Protein 3S92 (pdb70)

InterPro domains:
  IPR001487 Bromodomain [PF00439] (46-127)
  IPR001487 Bromodomain [PF00439] (315-402)
  IPR001487 Bromodomain [PR00503] (54-67)
  IPR001487 Bromodomain [PR00503] (70-86)
  IPR001487 Bromodomain [PR00503] (86-104)
  IPR001487 Bromodomain [PR00503] (379-398)
  IPR001487 Bromodomain [PS50014] (51-123)
  IPR001487 Bromodomain [PS50014] (326-398)
  IPR001487 Bromodomain [SM00297] (32-142)
  IPR001487 Bromodomain [SM00297] (308-417)
  IPR018359 Bromodomain, conserved site [PS00633] (56-115)
  IPR018359 Bromodomain, conserved site [PS00633] (331-390)
  IPR027353 NET domain [PF17035] (571-635)
  IPR027353 NET domain [PS51525] (562-644)
  IPR036427 Bromodomain-like superfamily [G3DSA:1.20.920.10] (23-155)
  IPR036427 Bromodomain-like superfamily [G3DSA:1.20.920.10] (299-422)
  IPR036427 Bromodomain-like superfamily [SSF47370] (21-149)
  IPR036427 Bromodomain-like superfamily [SSF47370] (298-421)
  IPR038336 NET domain superfamily [G3DSA:1.20.1270.220] (564-644)
  IPR043508 Brdt, bromodomain, repeat I [cd05497] (34-140)

Structure (mmCIF, N/CA/C/O backbone):
data_3S92
#
_entry.id   3S92
#
_cell.length_a   33.360
_cell.length_b   38.020
_cell.length_c   85.790
_cell.angle_alpha   90.00
_cell.angle_beta   90.00
_cell.angle_gamma   90.00
#
_symmetry.space_group_name_H-M   'P 2 2 21'
#
loop_
_entity.id
_entity.type
_entity.pdbx_description
1 polymer 'Bromodomain-containing protein 3'
2 non-polymer (6S)-6-(2-tert-butoxy-2-oxoethyl)-4-(4-chlorophenyl)-2,3,9-trimethyl-6,7-dihydrothieno[3,2-f][1,2,4]triazolo[4,3-a][1,4]diazepin-10-ium
3 non-polymer 1,2-ETHANEDIOL
4 water water
#
loop_
_atom_site.group_PDB
_atom_site.id
_atom_site.type_symbol
_atom_site.label_atom_id
_atom_site.label_alt_id
_atom_site.label_comp_id
_atom_site.label_asym_id
_atom_site.label_entity_id
_atom_site.label_seq_id
_atom_site.pdbx_PDB_ins_code
_atom_site.Cartn_x
_atom_site.Cartn_y
_atom_site.Cartn_z
_atom_site.occupancy
_atom_site.B_iso_or_equiv
_atom_site.auth_seq_id
_atom_site.auth_comp_id
_atom_site.auth_asym_id
_atom_site.auth_atom_id
_atom_site.pdbx_PDB_model_num
ATOM 1 N N . LYS A 1 4 ? 6.495 -0.478 12.114 1.00 47.71 307 LYS A N 1
ATOM 2 C CA . LYS A 1 4 ? 7.448 -0.792 11.013 1.00 43.54 307 LYS A CA 1
ATOM 3 C C . LYS A 1 4 ? 7.756 0.468 10.224 1.00 38.83 307 LYS A C 1
ATOM 4 O O . LYS A 1 4 ? 6.867 1.289 9.990 1.00 39.95 307 LYS A O 1
ATOM 6 N N A LEU A 1 5 ? 9.031 0.638 9.869 0.50 34.31 308 LEU A N 1
ATOM 7 N N B LEU A 1 5 ? 9.005 0.616 9.786 0.50 36.16 308 LEU A N 1
ATOM 8 C CA A LEU A 1 5 ? 9.437 1.685 8.945 0.50 26.89 308 LEU A CA 1
ATOM 9 C CA B LEU A 1 5 ? 9.331 1.617 8.776 0.50 29.71 308 LEU A CA 1
ATOM 10 C C A LEU A 1 5 ? 9.195 1.230 7.512 0.50 20.30 308 LEU A C 1
ATOM 11 C C B LEU A 1 5 ? 9.040 1.064 7.384 0.50 26.56 308 LEU A C 1
ATOM 12 O O A LEU A 1 5 ? 9.359 0.054 7.157 0.50 23.07 308 LEU A O 1
ATOM 13 O 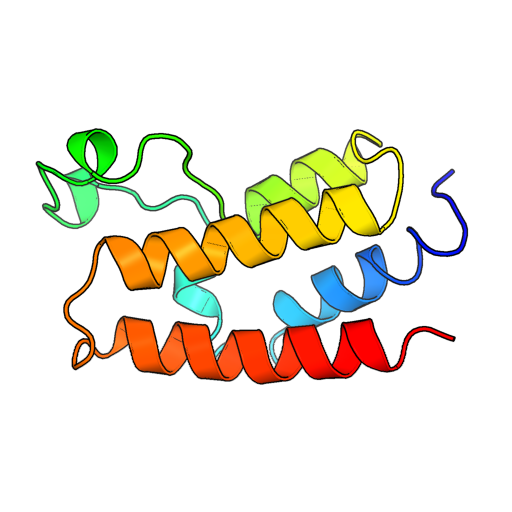O B LEU A 1 5 ? 8.994 -0.149 7.164 0.50 26.98 308 LEU A O 1
ATOM 22 N N A SER A 1 6 ? 8.755 2.178 6.707 0.50 21.55 309 SER A N 1
ATOM 23 N N B SER A 1 6 ? 8.809 1.973 6.453 0.50 27.66 309 SER A N 1
ATOM 24 C CA A SER A 1 6 ? 8.832 2.075 5.266 0.50 18.34 309 SER A CA 1
ATOM 25 C CA B SER A 1 6 ? 8.872 1.667 5.037 0.50 25.12 309 SER A CA 1
ATOM 26 C C A SER A 1 6 ? 10.143 1.470 4.768 0.50 21.53 309 SER A C 1
ATOM 27 C C B SER A 1 6 ? 10.270 1.189 4.637 0.50 23.96 309 SER A C 1
ATOM 28 O O A SER A 1 6 ? 11.206 1.652 5.343 0.50 21.19 309 SER A O 1
ATOM 29 O O B SER A 1 6 ? 11.255 1.421 5.333 0.50 23.36 309 SER A O 1
ATOM 34 N N A GLU A 1 7 ? 10.089 0.811 3.632 0.50 19.73 310 GLU A N 1
ATOM 35 N N B GLU A 1 7 ? 10.374 0.576 3.472 0.50 24.72 310 GLU A N 1
ATOM 36 C CA A GLU A 1 7 ? 11.318 0.330 2.979 0.50 14.25 310 GLU A CA 1
ATOM 37 C CA B GLU A 1 7 ? 11.677 0.177 2.941 0.50 19.32 310 GLU A CA 1
ATOM 38 C C A GLU A 1 7 ? 12.406 1.437 2.703 0.50 18.94 310 GLU A C 1
ATOM 39 C C B GLU A 1 7 ? 12.641 1.380 2.710 0.50 20.41 310 GLU A C 1
ATOM 40 O O A GLU A 1 7 ? 13.578 1.306 3.105 0.50 21.44 310 GLU A O 1
ATOM 41 O O B GLU A 1 7 ? 13.826 1.359 3.100 0.50 20.79 310 GLU A O 1
ATOM 44 N N A HIS A 1 8 ? 12.050 2.522 2.015 0.50 22.35 311 HIS A N 1
ATOM 45 N N B HIS A 1 8 ? 12.136 2.430 2.075 0.50 23.57 311 HIS A N 1
ATOM 46 C CA A HIS A 1 8 ? 13.025 3.616 1.840 0.50 16.37 311 HIS A CA 1
ATOM 47 C CA B HIS A 1 8 ? 12.907 3.665 1.915 0.50 17.46 311 HIS A CA 1
ATOM 48 C C A HIS A 1 8 ? 13.403 4.220 3.222 0.50 13.61 311 HIS A C 1
ATOM 49 C C B HIS A 1 8 ? 13.397 4.197 3.244 0.50 14.00 311 HIS A C 1
ATOM 50 O O A HIS A 1 8 ? 14.539 4.667 3.420 0.50 11.71 311 HIS A O 1
ATOM 51 O O B HIS A 1 8 ? 14.552 4.610 3.418 0.50 11.82 311 HIS A O 1
ATOM 64 N N . LEU A 1 9 ? 12.489 4.222 4.192 1.00 13.66 312 LEU A N 1
ATOM 65 C CA . LEU A 1 9 ? 12.823 4.749 5.514 1.00 11.82 312 LEU A CA 1
ATOM 66 C C . LEU A 1 9 ? 13.800 3.843 6.269 1.00 9.65 312 LEU A C 1
A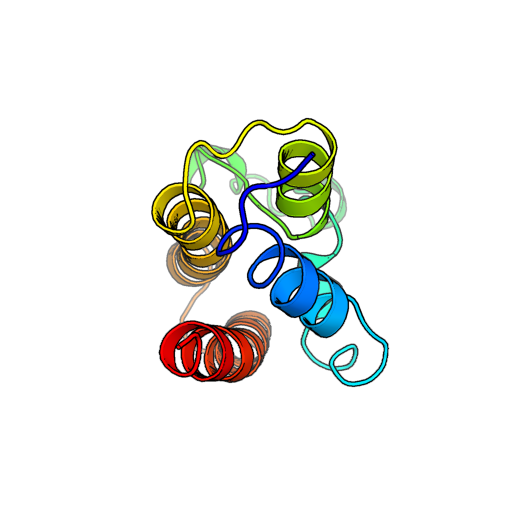TOM 67 O O . LEU A 1 9 ? 14.623 4.316 7.057 1.00 10.95 312 LEU A O 1
ATOM 72 N N . ARG A 1 10 ? 13.689 2.525 6.062 1.00 11.96 313 ARG A N 1
ATOM 73 C CA . ARG A 1 10 ? 14.714 1.634 6.607 1.00 12.63 313 ARG A CA 1
ATOM 74 C C . ARG A 1 10 ? 16.105 1.992 6.073 1.00 10.64 313 ARG A C 1
ATOM 75 O O . ARG A 1 10 ? 17.073 1.996 6.800 1.00 9.79 313 ARG A O 1
ATOM 83 N N A TYR A 1 11 ? 16.216 2.297 4.781 0.50 10.79 314 TYR A N 1
ATOM 84 N N B TYR A 1 11 ? 16.159 2.314 4.798 0.50 10.62 314 TYR A N 1
ATOM 85 C CA A TYR A 1 11 ? 17.506 2.705 4.199 0.50 10.58 314 TYR A CA 1
ATOM 86 C CA B TYR A 1 11 ? 17.390 2.693 4.175 0.50 9.65 314 TYR A CA 1
ATOM 87 C C A TYR A 1 11 ? 17.966 4.014 4.822 0.50 9.29 314 TYR A C 1
ATOM 88 C C B TYR A 1 11 ? 17.934 3.993 4.780 0.50 9.54 314 TYR A C 1
ATOM 89 O O A TYR A 1 11 ? 19.109 4.146 5.213 0.50 9.60 314 TYR A O 1
ATOM 90 O O B TYR A 1 11 ? 19.099 4.090 5.114 0.50 10.18 314 TYR A O 1
ATOM 107 N N . CYS A 1 12 ? 17.043 4.963 4.951 1.00 9.26 315 CYS A N 1
ATOM 108 C CA . CYS A 1 12 ? 17.334 6.215 5.651 1.00 9.88 315 CYS A CA 1
ATOM 109 C C . CYS A 1 12 ? 17.862 5.978 7.088 1.00 9.08 315 CYS A C 1
ATOM 110 O O . CYS A 1 12 ? 18.856 6.590 7.500 1.00 8.93 315 CYS A O 1
ATOM 113 N N . ASP A 1 13 ? 17.241 5.041 7.811 1.00 8.94 316 ASP A N 1
ATOM 114 C CA . ASP A 1 13 ? 17.665 4.749 9.189 1.00 10.53 316 ASP A CA 1
ATOM 115 C C . ASP A 1 13 ? 19.074 4.171 9.167 1.00 9.81 316 ASP A C 1
ATOM 116 O O . ASP A 1 13 ? 19.883 4.475 10.019 1.00 10.69 316 ASP A O 1
ATOM 121 N N . SER A 1 14 ? 19.374 3.376 8.140 1.00 9.48 317 SER A N 1
ATOM 122 C CA . SER A 1 14 ? 20.714 2.874 7.966 1.00 10.40 317 SER A CA 1
ATOM 123 C C . SER A 1 14 ? 21.718 3.992 7.711 1.00 9.07 317 SER A C 1
ATOM 124 O O . SER A 1 14 ? 22.839 3.940 8.232 1.00 11.34 317 SER A O 1
ATOM 127 N N . ILE A 1 15 ? 21.373 4.976 6.872 1.00 10.47 318 ILE A N 1
ATOM 128 C CA . ILE A 1 15 ? 22.249 6.130 6.639 1.00 10.28 318 ILE A CA 1
ATOM 129 C C . ILE A 1 15 ? 22.499 6.857 7.985 1.00 8.25 318 ILE A C 1
ATOM 130 O O . ILE A 1 15 ? 23.635 7.241 8.299 1.00 10.22 318 ILE A O 1
ATOM 135 N N . LEU A 1 16 ? 21.432 7.021 8.773 1.00 9.17 319 LEU A N 1
ATOM 136 C CA . LEU A 1 16 ? 21.521 7.692 10.062 1.00 9.70 319 LEU A CA 1
ATOM 137 C C . LEU A 1 16 ? 22.482 6.951 10.990 1.00 8.94 319 LEU A C 1
ATOM 138 O O . LEU A 1 16 ? 23.324 7.578 11.642 1.00 10.82 319 LEU A O 1
ATOM 143 N N . ARG A 1 17 ? 22.355 5.617 11.036 1.00 8.79 320 ARG A N 1
ATOM 144 C CA . ARG A 1 17 ? 23.223 4.782 11.876 1.00 10.76 320 ARG A CA 1
ATOM 145 C C . ARG A 1 17 ? 24.684 4.986 11.453 1.00 11.68 320 ARG A C 1
ATOM 146 O O . ARG A 1 17 ? 25.553 5.189 12.289 1.00 12.84 320 ARG A O 1
ATOM 154 N N . GLU A 1 18 ? 24.935 5.064 10.146 1.00 11.46 321 GLU A N 1
ATOM 155 C CA . GLU A 1 18 ? 26.292 5.300 9.689 1.00 12.03 321 GLU A CA 1
ATOM 156 C C . GLU A 1 18 ? 26.801 6.672 10.121 1.00 11.43 321 GLU A C 1
ATOM 157 O O . GLU A 1 18 ? 27.930 6.810 10.575 1.00 11.66 321 GLU A O 1
ATOM 163 N N . MET A 1 19 ? 25.964 7.685 10.010 1.00 10.61 322 MET A N 1
ATOM 164 C CA . MET A 1 19 ? 26.362 9.037 10.380 1.00 10.40 322 MET A CA 1
ATOM 165 C C . MET A 1 19 ? 26.685 9.188 11.855 1.00 11.12 322 MET A C 1
ATOM 166 O O . MET A 1 19 ? 27.510 10.032 12.201 1.00 12.32 322 MET A O 1
ATOM 171 N N . LEU A 1 20 ? 26.066 8.341 12.698 1.00 11.07 323 LEU A N 1
ATOM 172 C CA . LEU A 1 20 ? 26.299 8.306 14.131 1.00 10.75 323 LEU A CA 1
ATOM 173 C C . LEU A 1 20 ? 27.453 7.389 14.547 1.00 13.51 323 LEU A C 1
ATOM 174 O O . LEU A 1 20 ? 27.801 7.340 15.720 1.00 15.70 323 LEU A O 1
ATOM 179 N N . SER A 1 21 ? 28.031 6.661 13.592 1.00 13.59 324 SER A N 1
ATOM 180 C CA . SER A 1 21 ? 28.927 5.545 13.904 1.00 13.14 324 SER A CA 1
ATOM 181 C C . SER A 1 21 ? 30.357 6.037 14.054 1.00 13.07 324 SER A C 1
ATOM 182 O O . SER A 1 21 ? 30.710 7.135 13.615 1.00 14.51 324 SER A O 1
ATOM 185 N N . LYS A 1 22 ? 31.195 5.229 14.674 1.00 16.06 325 LYS A N 1
ATOM 186 C CA . LYS A 1 22 ? 32.559 5.642 14.966 1.00 17.14 325 LYS A CA 1
ATOM 187 C C . LYS A 1 22 ? 33.354 6.037 13.730 1.00 14.56 325 LYS A C 1
ATOM 188 O O . LYS A 1 22 ? 34.234 6.896 13.802 1.00 17.77 325 LYS A O 1
ATOM 192 N N . LYS A 1 23 ? 33.048 5.404 12.602 1.00 17.43 326 LYS A N 1
ATOM 193 C CA . LYS A 1 23 ? 33.726 5.676 11.331 1.00 16.97 326 LYS A CA 1
ATOM 194 C C . LYS A 1 23 ? 33.805 7.175 11.015 1.00 16.65 326 LYS A C 1
ATOM 195 O O . LYS A 1 23 ? 34.821 7.658 10.473 1.00 18.08 326 LYS A O 1
ATOM 201 N N . HIS A 1 24 ? 32.734 7.902 11.322 1.00 13.41 327 HIS A N 1
ATOM 202 C CA . HIS A 1 24 ? 32.652 9.305 10.957 1.00 10.94 327 HIS A CA 1
ATOM 203 C C . HIS A 1 24 ? 32.812 10.287 12.117 1.00 10.69 327 HIS A C 1
ATOM 204 O O . HIS A 1 24 ? 32.639 11.478 11.942 1.00 10.44 327 HIS A O 1
ATOM 211 N N . ALA A 1 25 ? 33.255 9.783 13.272 1.00 11.36 328 ALA A N 1
ATOM 212 C CA . ALA A 1 25 ? 33.179 10.540 14.505 1.00 11.21 328 ALA A CA 1
ATOM 213 C C . ALA A 1 25 ? 34.084 11.783 14.464 1.00 13.20 328 ALA A C 1
ATOM 214 O O . ALA A 1 25 ? 33.755 12.797 15.083 1.00 13.33 328 ALA A O 1
ATOM 216 N N . ALA A 1 26 ? 35.191 11.749 13.705 1.00 13.12 329 ALA A N 1
ATOM 217 C CA . ALA A 1 26 ? 36.140 12.879 13.695 1.00 12.92 329 ALA A CA 1
ATOM 218 C C . ALA A 1 26 ? 35.520 14.158 13.180 1.00 10.98 329 ALA A C 1
ATOM 219 O O . ALA A 1 26 ? 35.934 15.250 13.589 1.00 14.82 329 ALA A O 1
ATOM 221 N N . TYR A 1 27 ? 34.496 14.059 12.321 1.00 12.16 330 TYR A N 1
ATOM 222 C CA . TYR A 1 27 ? 33.809 15.247 11.795 1.00 12.16 330 TYR A CA 1
ATOM 223 C C . TYR A 1 27 ? 32.336 15.310 12.186 1.00 10.43 330 TYR A C 1
ATOM 224 O O . TYR A 1 27 ? 31.776 16.374 12.181 1.00 13.41 330 TYR A O 1
ATOM 233 N N . ALA A 1 28 ? 31.742 14.185 12.566 1.00 10.23 331 ALA A N 1
ATOM 234 C CA . ALA A 1 28 ? 30.328 14.147 12.867 1.00 11.41 331 ALA A CA 1
ATOM 235 C C . ALA A 1 28 ? 29.983 14.614 14.288 1.00 9.26 331 ALA A C 1
ATOM 236 O O . ALA A 1 28 ? 28.835 14.994 14.540 1.00 10.04 331 ALA A O 1
ATOM 238 N N . TRP A 1 29 ? 30.934 14.557 15.214 1.00 9.93 332 TRP A N 1
ATOM 239 C CA . TRP A 1 29 ? 30.585 14.704 16.621 1.00 10.84 332 TRP A CA 1
ATOM 240 C C . TRP A 1 29 ? 29.847 16.002 17.007 1.00 10.23 332 TRP A C 1
ATOM 241 O O . TRP A 1 29 ? 28.994 15.972 17.900 1.00 11.66 332 TRP A O 1
ATOM 252 N N . PRO A 1 30 ? 30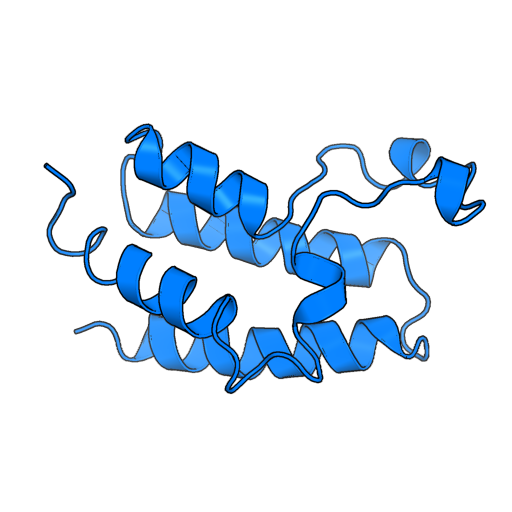.130 17.128 16.328 1.00 9.97 333 PRO A N 1
ATOM 253 C CA . PRO A 1 30 ? 29.384 18.326 16.706 1.00 10.68 333 PRO A CA 1
ATOM 254 C C . PRO A 1 30 ? 27.885 18.235 16.453 1.00 9.64 333 PRO A C 1
ATOM 255 O O . PRO A 1 30 ? 27.132 19.032 16.971 1.00 11.30 333 PRO A O 1
ATOM 259 N N . PHE A 1 31 ? 27.498 17.289 15.607 1.00 8.48 334 PHE A N 1
ATOM 260 C CA . PHE A 1 31 ? 26.119 17.085 15.179 1.00 8.73 334 PHE A CA 1
ATOM 261 C C . PHE A 1 31 ? 25.386 15.990 15.939 1.00 7.89 334 PHE A C 1
ATOM 262 O O . PHE A 1 31 ? 24.243 15.700 15.659 1.00 9.07 334 PHE A O 1
ATOM 270 N N . TYR A 1 32 ? 26.038 15.445 16.964 1.00 9.39 335 TYR A N 1
ATOM 271 C CA . TYR A 1 32 ? 25.449 14.361 17.748 1.00 10.14 335 TYR A CA 1
ATOM 272 C C . TYR A 1 32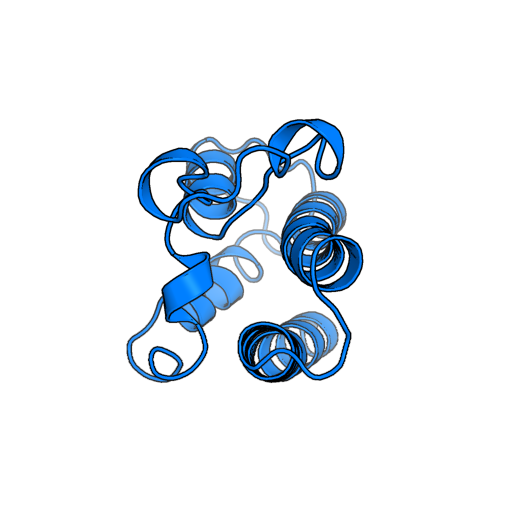 ? 24.298 14.780 18.690 1.00 9.72 335 TYR A C 1
ATOM 273 O O . TYR A 1 32 ? 23.484 13.961 19.069 1.00 12.55 335 TYR A O 1
ATOM 282 N N . LYS A 1 33 ? 24.296 16.044 19.101 1.00 11.37 336 LYS A N 1
ATOM 283 C CA . LYS A 1 33 ? 23.276 16.563 20.021 1.00 11.25 336 LYS A CA 1
ATOM 284 C C . LYS A 1 33 ? 22.929 17.983 19.625 1.00 9.54 336 LYS A C 1
ATOM 285 O O . LYS A 1 33 ? 23.675 18.608 18.863 1.00 9.04 336 LYS A O 1
ATOM 296 N N . PRO A 1 34 ? 21.804 18.502 20.139 1.00 8.49 337 PRO A N 1
ATOM 297 C CA . PRO A 1 34 ? 21.463 19.892 19.824 1.00 9.16 337 PRO A CA 1
ATOM 298 C C . PRO A 1 34 ? 22.594 20.844 20.221 1.00 7.62 337 PRO A C 1
ATOM 299 O O . PRO A 1 34 ? 23.248 20.623 21.249 1.00 10.81 337 PRO A O 1
ATOM 303 N N . VAL A 1 35 ? 22.773 21.905 19.447 1.00 9.65 338 VAL A N 1
ATOM 304 C CA . VAL A 1 35 ? 23.690 22.956 19.826 1.00 9.24 338 VAL A CA 1
ATOM 305 C C . VAL A 1 35 ? 23.247 23.516 21.174 1.00 10.50 338 VAL A C 1
ATOM 306 O O . VAL A 1 35 ? 22.110 23.960 21.311 1.00 11.32 338 VAL A O 1
ATOM 310 N N . ASP A 1 36 ? 24.156 23.527 22.141 1.00 10.76 339 ASP A N 1
ATOM 311 C CA . ASP A 1 36 ? 23.922 24.064 23.463 1.00 10.46 339 ASP A CA 1
ATOM 312 C C . ASP A 1 36 ? 24.481 25.492 23.439 1.00 10.77 339 ASP A C 1
ATOM 313 O O . ASP A 1 36 ? 25.676 25.738 23.661 1.00 10.91 339 ASP A O 1
ATOM 318 N N . ALA A 1 37 ? 23.619 26.426 23.078 1.00 10.28 340 ALA A N 1
ATOM 319 C CA . ALA A 1 37 ? 24.040 27.783 22.788 1.00 12.08 340 ALA A CA 1
ATOM 320 C C . ALA A 1 37 ? 24.706 28.420 23.994 1.00 11.31 340 ALA A C 1
ATOM 321 O O . ALA A 1 37 ? 25.732 29.051 23.886 1.00 12.81 340 ALA A O 1
ATOM 323 N N . GLU A 1 38 ? 24.129 28.224 25.171 1.00 10.78 341 GLU A N 1
ATOM 324 C CA . GLU A 1 38 ? 24.732 28.823 26.346 1.00 11.24 341 GLU A CA 1
ATOM 325 C C . GLU A 1 38 ? 26.050 28.186 26.721 1.00 9.97 341 GLU A C 1
ATOM 326 O O . GLU A 1 38 ? 27.004 28.898 27.028 1.00 12.88 341 GLU A O 1
ATOM 332 N N . ALA A 1 39 ? 26.162 26.862 26.608 1.00 10.19 342 ALA A N 1
ATOM 333 C CA . ALA A 1 39 ? 27.443 26.214 26.954 1.00 11.47 342 ALA A CA 1
ATOM 334 C C . ALA A 1 39 ? 28.550 26.675 26.023 1.00 11.44 342 ALA A C 1
ATOM 335 O O . ALA A 1 39 ? 29.720 26.717 26.417 1.00 13.61 342 ALA A O 1
ATOM 337 N N . LEU A 1 40 ? 28.218 26.967 24.755 1.00 11.78 343 LEU A N 1
ATOM 338 C CA . LEU A 1 40 ? 29.238 27.396 23.780 1.00 11.16 343 LEU A CA 1
ATOM 339 C C . LEU A 1 40 ? 29.376 28.910 23.680 1.00 10.63 343 LEU A C 1
ATOM 340 O O . LEU A 1 40 ? 30.167 29.407 22.869 1.00 12.08 343 LEU A O 1
ATOM 345 N N . GLU A 1 41 ? 28.594 29.625 24.489 1.00 11.63 344 GLU A N 1
ATOM 346 C CA . GLU A 1 41 ? 28.619 31.083 24.541 1.00 10.73 344 GLU A CA 1
ATOM 347 C C . GLU A 1 41 ? 28.176 31.741 23.224 1.00 12.90 344 GLU A C 1
ATOM 348 O O . GLU A 1 41 ? 28.639 32.809 22.838 1.00 17.50 344 GLU A O 1
ATOM 354 N N . LEU A 1 42 ? 27.221 31.086 22.560 1.00 12.72 345 LEU A N 1
ATOM 355 C CA . LEU A 1 42 ? 26.645 31.551 21.295 1.00 11.61 345 LEU A CA 1
ATOM 356 C C . LEU A 1 42 ? 25.334 32.182 21.667 1.00 14.55 345 LEU A C 1
ATOM 357 O O . LEU A 1 42 ? 24.261 31.598 21.531 1.00 14.70 345 LEU A O 1
ATOM 362 N N . HIS A 1 43 ? 25.396 33.390 22.185 1.00 17.26 346 HIS A N 1
ATOM 363 C CA . HIS A 1 43 ? 24.198 33.978 22.795 1.00 17.50 346 HIS A CA 1
ATOM 364 C C . HIS A 1 43 ? 23.177 34.469 21.783 1.00 16.83 346 HIS A C 1
ATOM 365 O O . HIS A 1 43 ? 22.053 34.780 22.178 1.00 21.12 346 HIS A O 1
ATOM 372 N N . ASP A 1 44 ? 23.561 34.518 20.493 1.00 16.55 347 ASP A N 1
ATOM 373 C CA . ASP A 1 44 ? 22.652 34.829 19.401 1.00 15.46 347 ASP A CA 1
ATOM 374 C C . ASP A 1 44 ? 22.173 33.616 18.588 1.00 14.18 347 ASP A C 1
ATOM 375 O O . ASP A 1 44 ? 21.443 33.777 17.588 1.00 14.77 347 ASP A O 1
ATOM 380 N N . TYR A 1 45 ? 22.539 32.399 19.005 1.00 11.56 348 TYR A N 1
ATOM 381 C CA . TYR A 1 45 ? 22.287 31.225 18.164 1.00 10.25 348 TYR A CA 1
ATOM 382 C C . TYR A 1 45 ? 20.799 31.055 17.854 1.00 10.89 348 TYR A C 1
ATOM 383 O O . TYR A 1 45 ? 20.416 30.812 16.716 1.00 10.59 348 TYR A O 1
ATOM 392 N N . HIS A 1 46 ? 19.946 31.187 18.865 1.00 11.05 349 HIS A N 1
ATOM 393 C CA . HIS A 1 46 ? 18.509 30.924 18.689 1.00 10.54 349 HIS A CA 1
ATOM 394 C C . HIS A 1 46 ? 17.791 32.073 17.970 1.00 13.26 349 HIS A C 1
ATOM 395 O O . HIS A 1 46 ? 16.673 31.904 17.471 1.00 15.57 349 HIS A O 1
ATOM 402 N N . ASP A 1 47 ? 18.432 33.241 17.932 1.00 11.82 350 ASP A N 1
ATOM 403 C CA . ASP A 1 47 ? 17.939 34.383 17.120 1.00 12.15 350 ASP A CA 1
ATOM 404 C C . ASP A 1 47 ? 18.165 34.127 15.624 1.00 12.90 350 ASP A C 1
ATOM 405 O O . ASP A 1 47 ? 17.317 34.434 14.788 1.00 19.46 350 ASP A O 1
ATOM 410 N N . ILE A 1 48 ? 19.324 33.549 15.304 1.00 10.44 351 ILE A N 1
ATOM 411 C CA . ILE A 1 48 ? 19.711 33.300 13.893 1.00 10.24 351 ILE A CA 1
ATOM 412 C C . ILE A 1 48 ? 19.130 31.963 13.374 1.00 12.89 351 ILE A C 1
ATOM 413 O O . ILE A 1 48 ? 18.637 31.876 12.223 1.00 13.66 351 ILE A O 1
ATOM 422 N N . ILE A 1 49 ? 19.176 30.943 14.229 1.00 9.49 352 ILE A N 1
ATOM 423 C CA . ILE A 1 49 ? 18.720 29.586 13.894 1.00 9.50 352 ILE A CA 1
ATOM 424 C C . ILE A 1 49 ? 17.395 29.355 14.628 1.00 8.80 352 ILE A C 1
ATOM 425 O O . ILE A 1 49 ? 17.380 29.019 15.809 1.00 10.23 352 ILE A O 1
ATOM 430 N N . LYS A 1 50 ? 16.304 29.478 13.886 1.00 9.47 353 LYS A N 1
ATOM 431 C CA . LYS A 1 50 ? 14.946 29.378 14.405 1.00 11.96 353 LYS A CA 1
ATOM 432 C C . LYS A 1 50 ? 14.440 27.943 14.513 1.00 9.23 353 LYS A C 1
ATOM 433 O O . LYS A 1 50 ? 13.507 27.674 15.267 1.00 10.05 353 LYS A O 1
ATOM 439 N N . HIS A 1 51 ? 15.066 27.031 13.785 1.00 10.03 354 HIS A N 1
ATOM 440 C CA . HIS A 1 51 ? 14.651 25.616 13.755 1.00 9.02 354 HIS A CA 1
ATOM 441 C C . HIS A 1 51 ? 15.849 24.714 13.958 1.00 9.10 354 HIS A C 1
ATOM 442 O O . HIS A 1 51 ? 16.396 24.193 12.985 1.00 9.36 354 HIS A O 1
ATOM 449 N N . PRO A 1 52 ? 16.230 24.501 15.216 1.00 9.20 355 PRO A N 1
ATOM 450 C CA . PRO A 1 52 ? 17.415 23.692 15.453 1.00 9.32 355 PRO A CA 1
ATOM 451 C C . PRO A 1 52 ? 17.227 22.250 14.959 1.00 8.64 355 PRO A C 1
ATOM 452 O O . PRO A 1 52 ? 16.094 21.732 15.002 1.00 10.46 355 PRO A O 1
ATOM 456 N N . MET A 1 53 ? 18.322 21.621 14.540 1.00 7.59 356 MET A N 1
ATOM 457 C CA . MET A 1 53 ? 18.280 20.240 14.127 1.00 8.11 356 MET A CA 1
ATOM 458 C C . MET A 1 53 ? 19.638 19.614 14.301 1.00 9.94 356 MET A C 1
ATOM 459 O O . MET A 1 53 ? 20.634 20.294 14.181 1.00 9.70 356 MET A O 1
ATOM 464 N N . ASP A 1 54 ? 19.649 18.313 14.614 1.00 7.80 357 ASP A N 1
ATOM 465 C CA . ASP A 1 54 ? 20.888 17.568 14.866 1.00 7.87 357 ASP A CA 1
ATOM 466 C C . ASP A 1 54 ? 20.576 16.084 14.703 1.00 7.06 357 ASP A C 1
ATOM 467 O O . ASP A 1 54 ? 19.371 15.690 14.629 1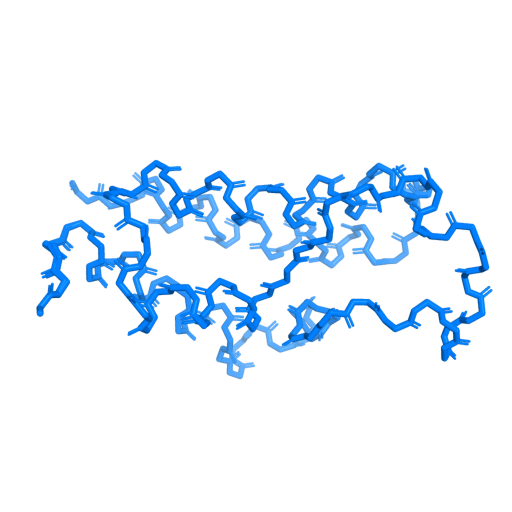.00 8.50 357 ASP A O 1
ATOM 472 N N . LEU A 1 55 ? 21.611 15.255 14.703 1.00 7.85 358 LEU A N 1
ATOM 473 C CA . LEU A 1 55 ? 21.383 13.812 14.435 1.00 8.10 358 LEU A CA 1
ATOM 474 C C . LEU A 1 55 ? 20.542 13.116 15.497 1.00 8.64 358 LEU A C 1
ATOM 475 O O . LEU A 1 55 ? 19.824 12.199 15.174 1.00 8.76 358 LEU A O 1
ATOM 480 N N . SER A 1 56 ? 20.663 13.519 16.766 1.00 8.69 359 SER A N 1
ATOM 481 C CA . SER A 1 56 ? 19.831 12.894 17.810 1.00 9.34 359 SER A CA 1
ATOM 482 C C . SER A 1 56 ? 18.351 13.154 17.619 1.00 10.20 359 SER A C 1
ATOM 483 O O . SER A 1 56 ? 17.512 12.323 18.013 1.00 11.29 359 SER A O 1
ATOM 486 N N . THR A 1 57 ? 18.027 14.337 17.081 1.00 8.54 360 THR A N 1
ATOM 487 C CA . THR A 1 57 ? 16.653 14.701 16.817 1.00 8.17 360 THR A CA 1
ATOM 488 C C . THR A 1 57 ? 16.131 13.890 15.613 1.00 7.95 360 THR A C 1
ATOM 489 O O . THR A 1 57 ? 15.014 13.404 15.626 1.00 8.60 360 THR A O 1
ATOM 493 N N . VAL A 1 58 ? 16.956 13.759 14.580 1.00 8.84 361 VAL A N 1
ATOM 494 C CA . VAL A 1 58 ? 16.596 12.878 13.464 1.00 7.29 361 VAL A CA 1
ATOM 495 C C . VAL A 1 58 ? 16.351 11.458 13.954 1.00 7.95 361 VAL A C 1
ATOM 496 O O . VAL A 1 58 ? 15.373 10.827 13.560 1.00 9.02 361 VAL A O 1
ATOM 500 N N . LYS A 1 59 ? 17.212 10.980 14.856 1.00 8.42 362 LYS A N 1
ATOM 501 C CA . LYS A 1 59 ? 16.981 9.664 15.466 1.00 10.56 362 LYS A CA 1
ATOM 502 C C . LYS A 1 59 ? 15.655 9.599 16.235 1.00 9.00 362 LYS A C 1
ATOM 503 O O . LYS A 1 59 ? 14.903 8.622 16.092 1.00 10.35 362 LYS A O 1
ATOM 509 N N . ARG A 1 60 ? 15.413 10.565 17.114 1.00 10.04 363 ARG A N 1
ATOM 510 C CA . ARG A 1 60 ? 14.155 10.579 17.878 1.00 8.74 363 ARG A CA 1
ATOM 511 C C . ARG A 1 60 ? 12.961 10.484 16.937 1.00 10.42 363 ARG A C 1
ATOM 512 O O . ARG A 1 60 ? 12.023 9.720 17.164 1.00 11.96 363 ARG A O 1
ATOM 520 N N . LYS A 1 61 ? 12.984 11.302 15.887 1.00 8.46 364 LYS A N 1
ATOM 521 C CA . LYS A 1 61 ? 11.878 11.344 14.937 1.00 10.23 364 LYS A CA 1
ATOM 522 C C . LYS A 1 61 ? 11.729 10.031 14.170 1.00 10.19 364 LYS A C 1
ATOM 523 O O . LYS A 1 61 ? 10.621 9.590 13.955 1.00 11.64 364 LYS A O 1
ATOM 529 N N . MET A 1 62 ? 12.855 9.434 13.754 1.00 10.24 365 MET A N 1
ATOM 530 C CA . MET A 1 62 ? 12.818 8.170 13.045 1.00 11.06 365 MET A CA 1
ATOM 531 C C . MET A 1 62 ? 12.269 7.080 13.944 1.00 12.51 365 MET A C 1
ATOM 532 O O . MET A 1 62 ? 11.397 6.323 13.539 1.00 15.22 365 MET A O 1
ATOM 537 N N . ASP A 1 63 ? 12.777 7.037 15.167 1.00 13.25 366 ASP A N 1
ATOM 538 C CA . ASP A 1 63 ? 12.350 6.031 16.130 1.00 13.57 366 ASP A CA 1
ATOM 539 C C . ASP A 1 63 ? 10.876 6.195 16.447 1.00 13.77 366 ASP A C 1
ATOM 540 O O . ASP A 1 63 ? 10.169 5.214 16.700 1.00 17.48 366 ASP A O 1
ATOM 545 N N . GLY A 1 64 ? 10.414 7.435 16.412 1.00 12.74 367 GLY A N 1
ATOM 546 C CA . GLY A 1 64 ? 9.018 7.743 16.657 1.00 14.76 367 GLY A CA 1
ATOM 547 C C . GLY A 1 64 ? 8.109 7.637 15.454 1.00 15.26 367 GLY A C 1
ATOM 548 O O . GLY A 1 64 ? 6.913 7.935 15.543 1.00 16.04 367 GLY A O 1
ATOM 549 N N . ARG A 1 65 ? 8.678 7.188 14.332 1.00 14.49 368 ARG A N 1
ATOM 550 C CA . ARG A 1 65 ? 7.969 7.009 13.079 1.00 15.94 368 ARG A CA 1
ATOM 551 C C . ARG A 1 65 ? 7.316 8.305 12.601 1.00 15.02 368 ARG A C 1
ATOM 552 O O . ARG A 1 65 ? 6.202 8.298 12.063 1.00 20.75 368 ARG A O 1
ATOM 560 N N . GLU A 1 66 ? 8.018 9.419 12.790 1.00 13.67 369 GLU A N 1
ATOM 561 C CA . GLU A 1 66 ? 7.491 10.721 12.426 1.00 15.39 369 GLU A CA 1
ATOM 562 C C . GLU A 1 66 ? 7.677 11.078 10.961 1.00 15.56 369 GLU A C 1
ATOM 563 O O . GLU A 1 66 ? 6.907 11.862 10.445 1.00 21.50 369 GLU A O 1
ATOM 569 N N . TYR A 1 67 ? 8.675 10.510 10.281 1.00 12.88 370 TYR A N 1
ATOM 570 C CA . TYR A 1 67 ? 8.882 10.837 8.871 1.00 12.21 370 TYR A CA 1
ATOM 571 C C . TYR A 1 67 ? 7.901 10.065 8.010 1.00 12.81 370 TYR A C 1
ATOM 572 O O . TYR A 1 67 ? 7.818 8.835 8.105 1.00 16.90 370 TYR A O 1
ATOM 581 N N . PRO A 1 68 ? 7.172 10.775 7.136 1.00 12.77 371 PRO A N 1
ATOM 582 C CA . PRO A 1 68 ? 6.235 10.107 6.246 1.00 14.42 371 PRO A CA 1
ATOM 583 C C . PRO A 1 68 ? 6.933 9.421 5.067 1.00 13.09 371 PRO A C 1
ATOM 584 O O . PRO A 1 68 ? 6.391 8.472 4.459 1.00 16.83 371 PRO A O 1
ATOM 588 N N . ASP A 1 69 ? 8.119 9.930 4.731 1.00 13.19 372 ASP A N 1
ATOM 589 C CA . ASP A 1 69 ? 8.855 9.467 3.576 1.00 10.75 372 ASP A CA 1
ATOM 590 C C . ASP A 1 69 ? 10.314 9.868 3.670 1.00 9.65 372 ASP A C 1
ATOM 591 O O . ASP A 1 69 ? 10.697 10.591 4.577 1.00 11.59 372 ASP A O 1
ATOM 596 N N . ALA A 1 70 ? 11.127 9.356 2.744 1.00 9.56 373 ALA A N 1
ATOM 597 C CA . ALA A 1 70 ? 12.555 9.653 2.703 1.00 8.65 373 ALA A CA 1
ATOM 598 C C . ALA A 1 70 ? 12.818 11.167 2.557 1.00 9.37 373 ALA A C 1
ATOM 599 O O . ALA A 1 70 ? 13.809 11.684 3.043 1.00 10.22 373 ALA A O 1
ATOM 601 N N . GLN A 1 71 ? 11.956 11.851 1.825 1.00 9.84 374 GLN A N 1
ATOM 602 C CA . GLN A 1 71 ? 12.101 13.285 1.610 1.00 11.05 374 GLN A CA 1
ATOM 603 C C . GLN A 1 71 ? 12.023 14.050 2.913 1.00 10.03 374 GLN A C 1
ATOM 604 O O . GLN A 1 71 ? 12.781 14.993 3.129 1.00 10.02 374 GLN A O 1
ATOM 610 N N . GLY A 1 72 ? 11.126 13.644 3.795 1.00 11.29 375 GLY A N 1
ATOM 611 C CA . GLY A 1 72 ? 11.016 14.286 5.095 1.00 11.07 375 GLY A CA 1
ATOM 612 C C . GLY A 1 72 ? 12.285 14.118 5.918 1.00 9.39 375 GLY A C 1
ATOM 613 O O . GLY A 1 72 ? 12.748 15.053 6.579 1.00 10.03 375 GLY A O 1
ATOM 614 N N . PHE A 1 73 ? 12.824 12.904 5.910 1.00 9.69 376 PHE A N 1
ATOM 615 C CA . PHE A 1 73 ? 14.104 12.606 6.562 1.00 8.69 376 PHE A CA 1
ATOM 616 C C . PHE A 1 73 ? 15.228 13.484 6.009 1.00 9.07 376 PHE A C 1
ATOM 617 O O . PHE A 1 73 ? 15.940 14.148 6.762 1.00 9.05 376 PHE A O 1
ATOM 625 N N . ALA A 1 74 ? 15.330 13.532 4.683 1.00 8.97 377 ALA A N 1
ATOM 626 C CA . ALA A 1 74 ? 16.400 14.273 4.037 1.00 7.68 377 ALA A CA 1
ATOM 627 C C . ALA A 1 74 ? 16.294 15.765 4.357 1.00 6.99 377 ALA A C 1
ATOM 628 O O . ALA A 1 74 ? 17.309 16.427 4.512 1.00 8.37 377 ALA A O 1
ATOM 630 N N . ALA A 1 75 ? 15.068 16.280 4.431 1.00 8.00 378 ALA A N 1
ATOM 631 C CA . ALA A 1 75 ? 14.849 17.693 4.720 1.00 7.16 378 ALA A CA 1
ATOM 632 C C . ALA A 1 75 ? 15.426 18.060 6.110 1.00 8.05 378 ALA A C 1
ATOM 633 O O . ALA A 1 75 ? 16.078 19.095 6.283 1.00 9.35 378 ALA A O 1
ATOM 635 N N . ASP A 1 76 ? 15.237 17.162 7.084 1.00 7.65 379 ASP A N 1
ATOM 636 C CA . ASP A 1 76 ? 15.799 17.431 8.410 1.00 6.88 379 ASP A CA 1
ATOM 637 C C . ASP A 1 76 ? 17.323 17.333 8.404 1.00 7.22 379 ASP A C 1
ATOM 638 O O . ASP A 1 76 ? 18.009 18.127 9.048 1.00 8.80 379 ASP A O 1
ATOM 643 N N . VAL A 1 77 ? 17.881 16.321 7.711 1.00 7.08 380 VAL A N 1
ATOM 644 C CA . VAL A 1 77 ? 19.330 16.212 7.667 1.00 8.12 380 VAL A CA 1
ATOM 645 C C . VAL A 1 77 ? 19.918 17.470 7.011 1.00 8.35 380 VAL A C 1
ATOM 646 O O . VAL A 1 77 ? 20.920 18.030 7.485 1.00 9.46 380 VAL A O 1
ATOM 650 N N . ARG A 1 78 ? 19.317 17.896 5.908 1.00 6.95 381 ARG A N 1
ATOM 651 C CA . ARG A 1 78 ? 19.799 19.106 5.242 1.00 9.61 381 ARG A CA 1
ATOM 652 C C . ARG A 1 78 ? 19.601 20.377 6.079 1.00 7.28 381 ARG A C 1
ATOM 653 O O . ARG A 1 78 ? 20.382 21.325 5.982 1.00 8.86 381 ARG A O 1
ATOM 661 N N . LEU A 1 79 ? 18.524 20.408 6.855 1.00 7.15 382 LEU A N 1
ATOM 662 C CA . LEU A 1 79 ? 18.302 21.516 7.791 1.00 7.22 382 LEU A CA 1
ATOM 663 C C . LEU A 1 79 ? 19.450 21.631 8.789 1.00 7.28 382 LEU A C 1
ATOM 664 O O . LEU A 1 79 ? 19.919 22.737 9.113 1.00 7.89 382 LEU A O 1
ATOM 669 N N . MET A 1 80 ? 19.839 20.488 9.337 1.00 7.48 383 MET A N 1
ATOM 670 C CA . MET A 1 80 ? 21.002 20.445 10.229 1.00 6.47 383 MET A CA 1
ATOM 671 C C . MET A 1 80 ? 22.271 21.046 9.584 1.00 5.90 383 MET A C 1
ATOM 672 O O . MET A 1 80 ? 22.926 21.930 10.154 1.00 7.80 383 MET A O 1
ATOM 677 N N . PHE A 1 81 ? 22.588 20.628 8.359 1.00 6.97 384 PHE A N 1
ATOM 678 C CA . PHE A 1 81 ? 23.740 21.205 7.704 1.00 6.98 384 PHE A CA 1
ATOM 679 C C . PHE A 1 81 ? 23.543 22.702 7.421 1.00 8.55 384 PHE A C 1
ATOM 680 O O . PHE A 1 81 ? 24.440 23.508 7.643 1.00 8.11 384 PHE A O 1
ATOM 688 N N . SER A 1 82 ? 22.374 23.048 6.880 1.00 8.04 385 SER A N 1
ATOM 689 C CA . SER A 1 82 ? 22.089 24.413 6.518 1.00 7.34 385 SER A CA 1
ATOM 690 C C . SER A 1 82 ? 22.172 25.339 7.726 1.00 6.68 385 SER A C 1
ATOM 691 O O . SER A 1 82 ? 22.623 26.476 7.593 1.00 8.74 385 SER A O 1
ATOM 696 N N . ASN A 1 83 ? 21.711 24.881 8.890 1.00 8.03 386 ASN A N 1
ATOM 697 C CA . ASN A 1 83 ? 21.812 25.709 10.097 1.00 7.62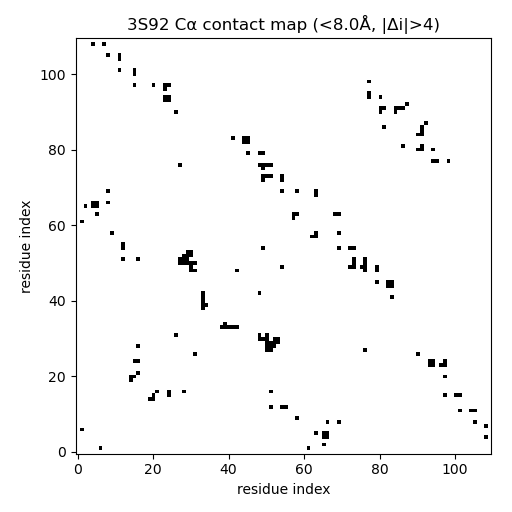 386 ASN A CA 1
ATOM 698 C C . ASN A 1 83 ? 23.280 26.048 10.385 1.00 8.57 386 ASN A C 1
ATOM 699 O O . ASN A 1 83 ? 23.620 27.172 10.766 1.00 8.20 386 ASN A O 1
ATOM 704 N N . CYS A 1 84 ? 24.146 25.055 10.244 1.00 8.10 387 CYS A N 1
ATOM 705 C CA . CYS A 1 84 ? 25.561 25.240 10.485 1.00 8.51 387 CYS A CA 1
ATOM 706 C C . CYS A 1 84 ? 26.180 26.258 9.505 1.00 8.16 387 CYS A C 1
ATOM 707 O O . CYS A 1 84 ? 26.896 27.182 9.883 1.00 8.31 387 CYS A O 1
ATOM 710 N N . TYR A 1 85 ? 25.861 26.101 8.220 1.00 7.85 388 TYR A N 1
ATOM 711 C CA . TYR A 1 85 ? 26.303 27.048 7.220 1.00 7.96 388 TYR A CA 1
ATOM 712 C C . TYR A 1 85 ? 25.747 28.446 7.435 1.00 7.86 388 TYR A C 1
ATOM 713 O O . TYR A 1 85 ? 26.451 29.450 7.215 1.00 10.26 388 TYR A O 1
ATOM 722 N N . LYS A 1 86 ? 24.484 28.527 7.854 1.00 7.05 389 LYS A N 1
ATOM 723 C CA . LYS A 1 86 ? 23.813 29.825 8.056 1.00 8.60 389 LYS A CA 1
ATOM 724 C C . LYS A 1 86 ? 24.487 30.581 9.208 1.00 8.27 389 LYS A C 1
ATOM 725 O O . LYS A 1 86 ? 24.811 31.761 9.092 1.00 9.54 389 LYS A O 1
ATOM 731 N N . TYR A 1 87 ? 24.686 29.885 10.329 1.00 9.68 390 TYR A N 1
ATOM 732 C CA . TYR A 1 87 ? 25.193 30.537 11.524 1.00 9.81 390 TYR A CA 1
ATOM 733 C C . TYR A 1 87 ? 26.653 30.976 11.420 1.00 10.34 390 TYR A C 1
ATOM 734 O O . TYR A 1 87 ? 27.038 32.036 11.943 1.00 14.29 390 TYR A O 1
ATOM 743 N N . ASN A 1 88 ? 27.470 30.124 10.802 1.00 9.99 391 ASN A N 1
ATOM 744 C CA . ASN A 1 88 ? 28.915 30.238 10.867 1.00 10.93 391 ASN A CA 1
ATOM 745 C C . ASN A 1 88 ? 29.528 30.949 9.674 1.00 13.49 391 ASN A C 1
ATOM 746 O O . ASN A 1 88 ? 29.092 30.742 8.571 1.00 13.79 391 ASN A O 1
ATOM 751 N N . PRO A 1 89 ? 30.598 31.722 9.889 1.00 14.84 392 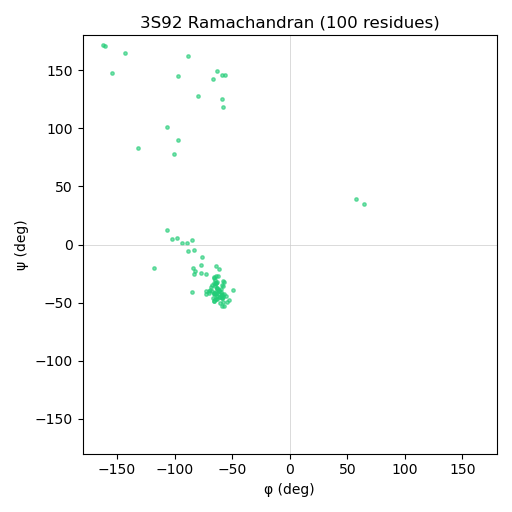PRO A N 1
ATOM 752 C CA . PRO A 1 89 ? 31.400 32.182 8.763 1.00 14.36 392 PRO A CA 1
ATOM 753 C C . PRO A 1 89 ? 31.928 30.966 8.002 1.00 14.85 392 PRO A C 1
ATOM 754 O O . PRO A 1 89 ? 32.203 29.931 8.611 1.00 16.46 392 PRO A O 1
ATOM 758 N N . PRO A 1 90 ? 32.046 31.072 6.676 1.00 15.60 393 PRO A N 1
ATOM 759 C CA . PRO A 1 90 ? 32.403 29.904 5.877 1.00 18.52 393 PRO A CA 1
ATOM 760 C C . PRO A 1 90 ? 33.759 29.280 6.191 1.00 22.27 393 PRO A C 1
ATOM 761 O O . PRO A 1 90 ? 33.971 28.096 5.892 1.00 23.77 393 PRO A O 1
ATOM 765 N N . ASP A 1 91 ? 34.643 30.059 6.811 1.00 21.22 394 ASP A N 1
ATOM 766 C CA . ASP A 1 91 ? 35.982 29.588 7.160 1.00 23.62 394 ASP A CA 1
ATOM 767 C C . ASP A 1 91 ? 36.044 28.931 8.573 1.00 22.57 394 ASP A C 1
ATOM 768 O O . ASP A 1 91 ? 37.106 28.533 9.041 1.00 25.04 394 ASP A O 1
ATOM 773 N N . HIS A 1 92 ? 34.909 28.856 9.261 1.00 21.53 395 HIS A N 1
ATOM 774 C CA . HIS A 1 92 ? 34.876 28.221 10.560 1.00 16.80 395 HIS A CA 1
ATOM 775 C C . HIS A 1 92 ? 35.148 26.718 10.390 1.00 16.00 395 HIS A C 1
ATOM 776 O O . HIS A 1 92 ? 34.699 26.063 9.431 1.00 16.20 395 HIS A O 1
ATOM 783 N N . GLU A 1 93 ? 35.887 26.161 11.344 1.00 15.80 396 GLU A N 1
ATOM 784 C CA . GLU A 1 93 ? 36.207 24.734 11.299 1.00 15.36 396 GLU A CA 1
ATOM 785 C C . GLU A 1 93 ? 34.960 23.852 11.264 1.00 12.57 396 GLU A C 1
ATOM 786 O O . GLU A 1 93 ? 34.931 22.832 10.593 1.00 12.40 396 GLU A O 1
ATOM 792 N N . VAL A 1 94 ? 33.913 24.254 11.962 1.00 11.66 397 VAL A N 1
ATOM 793 C CA . VAL A 1 94 ? 32.711 23.422 12.030 1.00 12.03 397 VAL A CA 1
ATOM 794 C C . VAL A 1 94 ? 32.053 23.312 10.647 1.00 10.87 397 VAL A C 1
ATOM 795 O O . VAL A 1 94 ? 31.438 22.300 10.345 1.00 10.67 397 VAL A O 1
ATOM 799 N N . VAL A 1 95 ? 32.232 24.325 9.795 1.00 10.31 398 VAL A N 1
ATOM 800 C CA . VAL A 1 95 ? 31.693 24.286 8.446 1.00 10.28 398 VAL A CA 1
ATOM 801 C C . VAL A 1 95 ? 32.375 23.180 7.626 1.00 10.06 398 VAL A C 1
ATOM 802 O O . VAL A 1 95 ? 31.720 22.424 6.900 1.00 9.80 398 VAL A O 1
ATOM 806 N N . ALA A 1 96 ? 33.694 23.063 7.770 1.00 10.62 399 ALA A N 1
ATOM 807 C CA . ALA A 1 96 ? 34.407 21.977 7.096 1.00 10.66 399 ALA A CA 1
ATOM 808 C C . ALA A 1 96 ? 33.918 20.589 7.569 1.00 9.29 399 ALA A C 1
ATOM 809 O O . ALA A 1 96 ? 33.844 19.619 6.785 1.00 10.54 399 ALA A O 1
ATOM 811 N N . MET A 1 97 ? 33.642 20.475 8.866 1.00 9.83 400 MET A N 1
ATOM 812 C CA . MET A 1 97 ? 33.153 19.234 9.436 1.00 10.19 400 MET A CA 1
ATOM 813 C C . MET A 1 97 ? 31.755 18.900 8.904 1.00 9.98 400 MET A C 1
ATOM 814 O O . MET A 1 97 ? 31.496 17.754 8.504 1.00 10.38 400 MET A O 1
ATOM 819 N N . ALA A 1 98 ? 30.866 19.893 8.883 1.00 10.22 401 ALA A N 1
ATOM 820 C CA . ALA A 1 98 ? 29.526 19.738 8.307 1.00 8.74 401 ALA A CA 1
ATOM 821 C C . ALA A 1 98 ? 29.627 19.248 6.874 1.00 9.53 401 ALA A C 1
ATOM 822 O O . ALA A 1 98 ? 28.900 18.343 6.459 1.00 10.22 401 ALA A O 1
ATOM 824 N N . ARG A 1 99 ? 30.552 19.847 6.125 1.00 9.85 402 ARG A N 1
ATOM 825 C CA . ARG A 1 99 ? 30.666 19.534 4.713 1.00 9.90 402 ARG A CA 1
ATOM 826 C C . ARG A 1 99 ? 31.139 18.102 4.516 1.00 9.59 402 ARG A C 1
ATOM 827 O O . ARG A 1 99 ? 30.679 17.401 3.615 1.00 10.38 402 ARG A O 1
ATOM 842 N N . LYS A 1 100 ? 32.082 17.667 5.352 1.00 10.53 403 LYS A N 1
ATOM 843 C CA . LYS A 1 100 ? 32.558 16.286 5.260 1.00 9.93 403 LYS A CA 1
ATOM 844 C C . LYS A 1 100 ? 31.449 15.306 5.567 1.00 9.88 403 LYS A C 1
ATOM 845 O O . LYS A 1 100 ? 31.283 14.323 4.865 1.00 10.91 403 LYS A O 1
ATOM 851 N N . LEU A 1 101 ? 30.640 15.602 6.574 1.00 9.14 404 LEU A N 1
ATOM 852 C CA . LEU A 1 101 ? 29.512 14.757 6.898 1.00 10.67 404 LEU A CA 1
ATOM 853 C C . LEU A 1 101 ? 28.440 14.808 5.806 1.00 9.31 404 LEU A C 1
ATOM 854 O O . LEU A 1 101 ? 27.871 13.776 5.456 1.00 9.48 404 LEU A O 1
ATOM 859 N N . GLN A 1 102 ? 28.252 15.981 5.214 1.00 8.23 405 GLN A N 1
ATOM 860 C CA . GLN A 1 102 ? 27.282 16.090 4.140 1.00 8.08 405 GLN A CA 1
ATOM 861 C C . GLN A 1 102 ? 27.703 15.310 2.893 1.00 7.50 405 GLN A C 1
ATOM 862 O O . GLN A 1 102 ? 26.860 14.738 2.200 1.00 8.51 405 GLN A O 1
ATOM 868 N N . ASP A 1 103 ? 29.002 15.277 2.634 1.00 9.11 406 ASP A N 1
ATOM 869 C CA . ASP A 1 103 ? 29.494 14.480 1.517 1.00 9.47 406 ASP A CA 1
ATOM 870 C C . ASP A 1 103 ? 29.061 13.006 1.708 1.00 9.00 406 ASP A C 1
ATOM 871 O O . ASP A 1 103 ? 28.664 12.341 0.761 1.00 10.43 406 ASP A O 1
ATOM 876 N N . VAL A 1 104 ? 29.231 12.481 2.924 1.00 8.19 407 VAL A N 1
ATOM 877 C CA . VAL A 1 104 ? 28.783 11.138 3.246 1.00 9.28 407 VAL A CA 1
ATOM 878 C C . VAL A 1 104 ? 27.274 11.014 3.024 1.00 9.97 407 VAL A C 1
ATOM 879 O O . VAL A 1 104 ? 26.802 10.094 2.334 1.00 10.40 407 VAL A O 1
ATOM 883 N N . PHE A 1 105 ? 26.520 11.916 3.623 1.00 8.76 408 PHE A N 1
ATOM 884 C CA . PHE A 1 105 ? 25.082 11.836 3.529 1.00 7.61 408 PHE A CA 1
ATOM 885 C C . PHE A 1 105 ? 24.576 11.854 2.082 1.00 8.31 408 PHE A C 1
ATOM 886 O O . PHE A 1 105 ? 23.781 11.023 1.670 1.00 8.33 408 PHE A O 1
ATOM 894 N N . GLU A 1 106 ? 24.999 12.851 1.324 1.00 7.95 409 GLU A N 1
ATOM 895 C CA . GLU A 1 106 ? 24.486 13.031 -0.037 1.00 8.55 409 GLU A CA 1
ATOM 896 C C . GLU A 1 106 ? 24.855 11.834 -0.898 1.00 7.91 409 GLU A C 1
ATOM 897 O O . GLU A 1 106 ? 24.049 11.405 -1.752 1.00 8.91 409 GLU A O 1
ATOM 903 N N . MET A 1 107 ? 26.063 11.286 -0.693 1.00 7.92 410 MET A N 1
ATOM 904 C CA . MET A 1 107 ? 26.459 10.115 -1.459 1.00 7.67 410 MET A CA 1
ATOM 905 C C . MET A 1 107 ? 25.608 8.911 -1.111 1.00 8.59 410 MET A C 1
ATOM 906 O O . MET A 1 107 ? 25.052 8.227 -1.998 1.00 9.49 410 MET A O 1
ATOM 911 N N . ARG A 1 108 ? 25.443 8.644 0.182 1.00 8.77 411 ARG A N 1
ATOM 912 C CA . ARG A 1 108 ? 24.636 7.482 0.549 1.00 9.03 411 ARG A CA 1
ATOM 913 C C . ARG A 1 108 ? 23.164 7.665 0.130 1.00 7.54 411 ARG A C 1
ATOM 914 O O . ARG A 1 108 ? 22.516 6.717 -0.340 1.00 9.48 411 ARG A O 1
ATOM 922 N N . PHE A 1 109 ? 22.628 8.860 0.341 1.00 7.89 412 PHE A N 1
ATOM 923 C CA . PHE A 1 109 ? 21.228 9.105 0.005 1.00 7.82 412 PHE A CA 1
ATOM 924 C C . PHE A 1 109 ? 21.002 8.961 -1.517 1.00 8.48 412 PHE A C 1
ATOM 925 O O . PHE A 1 109 ? 19.997 8.392 -1.955 1.00 9.89 412 PHE A O 1
ATOM 933 N N . ALA A 1 110 ? 21.940 9.465 -2.317 1.00 9.11 413 ALA A N 1
ATOM 934 C CA . ALA A 1 110 ? 21.845 9.372 -3.769 1.00 9.20 413 ALA A CA 1
ATOM 935 C C . ALA A 1 110 ? 21.916 7.949 -4.282 1.00 9.41 413 ALA A C 1
ATOM 936 O O . ALA A 1 110 ? 21.309 7.640 -5.314 1.00 10.94 413 ALA A O 1
ATOM 938 N N . LYS A 1 111 ? 22.636 7.086 -3.570 1.00 9.86 414 LYS A N 1
ATOM 939 C CA . LYS A 1 111 ? 22.810 5.672 -3.946 1.00 9.41 414 LYS A CA 1
ATOM 940 C C . LYS A 1 111 ? 21.643 4.792 -3.492 1.00 10.39 414 LYS A C 1
ATOM 941 O O . LYS A 1 111 ? 21.629 3.594 -3.755 1.00 12.70 414 LYS A O 1
ATOM 947 N N . MET A 1 112 ? 20.692 5.358 -2.756 1.00 10.55 415 MET A N 1
ATOM 948 C CA . MET A 1 112 ? 19.491 4.636 -2.376 1.00 11.57 415 MET A CA 1
ATOM 949 C C . MET A 1 112 ? 18.784 4.171 -3.658 1.00 9.72 415 MET A C 1
ATOM 950 O O . MET A 1 112 ? 18.386 5.002 -4.462 1.00 12.32 415 MET A O 1
ATOM 955 N N . PRO A 1 113 ? 18.632 2.845 -3.854 1.00 10.21 416 PRO A N 1
ATOM 956 C CA . PRO A 1 113 ? 18.028 2.401 -5.133 1.00 10.27 416 PRO A CA 1
ATOM 957 C C . PRO A 1 113 ? 16.596 2.876 -5.322 1.00 13.42 416 PRO A C 1
ATOM 958 O O . PRO A 1 113 ? 15.816 2.913 -4.374 1.00 13.39 416 PRO A O 1
#

Nearest PDB structures (foldseek):
  3s92-assembly1_A  TM=1.009E+00  e=3.147E-17  Homo sapiens
  5a7c-assembly1_A  TM=1.004E+00  e=4.651E-17  Homo sapiens
  8px2-assembly1_A  TM=1.001E+00  e=1.060E-15  Homo sapiens
  5o3f-assembly1_A  TM=1.001E+00  e=1.121E-15  Homo sapiens
  7q5o-assembly1_A  TM=9.984E-01  e=1.253E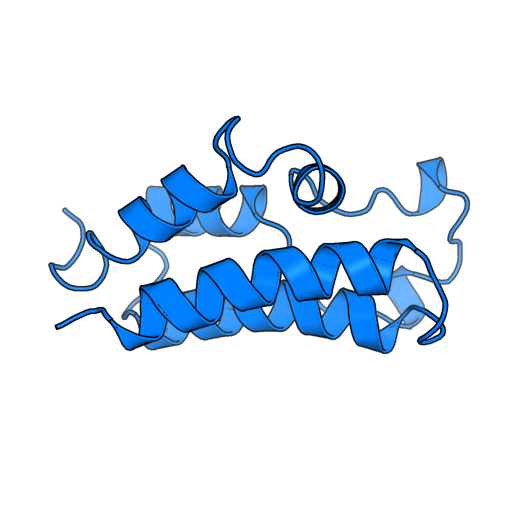-15  Homo sapiens

GO terms:
  GO:0000785 chromatin (C, IDA)
  GO:0045944 positive regulation of transcription by RNA polymerase II (P, IDA)
  GO:0140566 histone reader activity (F, IDA)
  GO:0062072 histone H3K9me2/3 reader activity (F, IDA)
  GO:0035987 endodermal cell differentiation (P, IDA)
  GO:0140673 transcription elongation-coupled chromatin remodeling (P, IDA)
  GO:0106222 lncRNA binding (F, IDA)
  GO:0140017 histone H3K18cr reader activity (F, IDA)
  GO:0140019 histone H3K9cr reader activity (F, IDA)
  GO:0140038 histone H3K27cr reader activity (F, IDA)
  GO:0071168 protein localization to chromatin (P, IDA)
  GO:0140693 molecular condensate scaffold activity (F, IDA)
  GO:0005694 chromosome (C, EXP)
  GO:0005515 protein binding (F, IPI)
  GO:0005654 nucleoplasm (C, IDA)
  GO:0005634 nucleus (C, IDA)

Sequence (110 aa):
KLLSSEEHHLRYYCDSILREMLSKKHAAYAWPFYKPVDAEALELHDYHDIIKHPMDLSTVKRKMDGREYPDAQGFAADVRLMFSNCYKYNPPDHEVVAMARKLQDVFEMRFAKMP

Secondary structure (DSSP, 8-state):
---HHHHHHHHHHHHHHSGGGHHHHGGGSS---TTTTT-TTHHHH-SS---HHHHHHHHHTT--SSHHHHHHHHHHHHHHHHHHS-TTSHHHHHHHHHHHHHHHHHHT--

Foldseek 3Di:
DDDPQLVLLVVLLCVLVDPVLCVLSVVQADWDPCVVVVVVCLCVQQVDTAGSVVLVVCSVVVNDPGNVSSVVRLVSNLVSVVRSDDCPDPNNVSSVVSVVSVVVSNVPRD

CATH classification: 1.20.920.10

Radius of gyration: 13.87 Å; Cα contacts (8 Å, |Δi|>4): 105; chains: 1; bounding box: 30×36×32 Å

Organism: Homo sapiens (NCBI:txid9606)

Solvent-accessible surface area: 6645 Å² total; per-residue (Å²): 129,17,52,78,92,6,143,63,0,34,51,6,4,144,40,0,58,39,141,149,2,27,88,42,0,152,34,14,56,150,78,51,84,7,112,70,109,120,49,124,69,15,106,98,81,2,143,128,62,29,5,0,45,28,0,98,136,41,0,76,49,123,90,13,115,59,6,127,22,0,2,62,15,0,93,54,5,0,55,9,12,74,138,45,22,64,113,128,86,126,40,3,48,24,0,125,109,0,36,82,18,0,56,102,77,36,82,141,31,152

B-factor: mean 16.16, std 9.24, range [3.88, 103.31]